Protein AF-A0A969QMM5-F1 (afdb_monomer)

Mean predicted aligned error: 21.2 Å

Secondary structure (DSSP, 8-state):
-HHHHHHHHHHHHHHHHHHHHHHHHHHHHHHHHHHHHHHHHHHHHHHHHHHHHHHHHHHHHHHHHHHHHHHHHHHHHHS--TT-----------------------SSHHHHHHHHHHHHHHHHHS---TTPPP-------------------

Sequence (153 aa):
MEKNAGLEATVSDLKATLDAVQPKDSILLKQINDLKADLEAKDSLIEKLQTEVKQTEQLQAELAEAKQMILKLSEVNAKPLTALAPIHSPTTSKPEPAPKSTLTLESAAAAHKTQHESALRKIFQHPTQPGDPPVMSSEREGQLSEIDIGWMD

Radius of gyration: 42.03 Å; Cα contacts (8 Å, |Δi|>4): 2; chains: 1; bounding box: 98×42×120 Å

pLDDT: mean 72.56, std 23.76, range [30.38, 98.44]

Foldseek 3Di:
DVVVVVVVVVVVVVVVVVVVVVVVVVVVVVVVVVVVVVVVVVVVVVVVVVVVVVVVVVVVVVVVVVVVVVVVVVVVVPPPPPVDDDPDDDDDDDDDDDDDDDDDPPPDVVVVVVVVVVVVVVCVVDVDDPPDDDPDPDPDDDDDDDDDPDDDD

Solvent-accessible surface area (backbone atoms only — not comparable to full-atom values): 9912 Å² total; per-residue (Å²): 115,67,72,58,56,54,50,52,53,51,53,50,52,52,49,53,50,48,67,64,43,54,61,53,54,52,51,50,53,49,51,53,51,54,53,49,51,53,47,54,53,49,51,56,49,49,56,49,51,56,51,52,50,52,52,50,54,50,52,52,51,53,50,52,51,51,52,52,50,52,52,54,53,48,55,62,68,65,55,70,76,85,84,69,81,83,85,80,81,87,87,92,81,87,87,87,84,86,85,87,82,87,75,88,82,85,87,59,74,71,63,57,53,56,53,54,53,54,52,53,54,48,46,75,77,51,76,72,62,95,85,65,77,81,85,73,86,72,90,67,92,75,94,78,76,92,76,85,78,82,89,80,134

Structure (mmCIF, N/CA/C/O backbone):
data_AF-A0A969QMM5-F1
#
_entry.id   AF-A0A969QMM5-F1
#
loop_
_atom_site.group_PDB
_atom_site.id
_atom_site.type_symbol
_atom_site.label_atom_id
_atom_site.label_alt_id
_atom_site.label_comp_id
_atom_site.label_asym_id
_atom_site.label_entity_id
_atom_site.label_seq_id
_atom_site.pdbx_PDB_ins_code
_atom_site.Cartn_x
_atom_site.Cartn_y
_atom_site.Cartn_z
_atom_site.occupancy
_atom_site.B_iso_or_equiv
_atom_site.auth_seq_id
_atom_site.auth_comp_id
_atom_site.auth_asym_id
_atom_site.auth_atom_id
_atom_site.pdbx_PDB_model_num
ATOM 1 N N . MET A 1 1 ? 40.672 3.022 -48.195 1.00 62.34 1 MET A N 1
ATOM 2 C CA . MET A 1 1 ? 39.248 3.409 -48.079 1.00 62.34 1 MET A CA 1
ATOM 3 C C . MET A 1 1 ? 38.457 2.477 -47.155 1.00 62.34 1 MET A C 1
ATOM 5 O O . MET A 1 1 ? 37.575 2.974 -46.475 1.00 62.34 1 MET A O 1
ATOM 9 N N . GLU A 1 2 ? 38.800 1.186 -47.025 1.00 70.00 2 GLU A N 1
ATOM 10 C CA . GLU A 1 2 ? 38.076 0.230 -46.152 1.00 70.00 2 GLU A CA 1
ATOM 11 C C . GLU A 1 2 ? 37.951 0.628 -44.673 1.00 70.00 2 GLU A C 1
ATOM 13 O O . GLU A 1 2 ? 36.878 0.481 -44.098 1.00 70.00 2 GLU A O 1
ATOM 18 N N . LYS A 1 3 ? 39.006 1.175 -44.046 1.00 82.00 3 LYS A N 1
ATOM 19 C CA . LYS A 1 3 ? 38.944 1.586 -42.627 1.00 82.00 3 LYS A CA 1
ATOM 20 C C . LYS A 1 3 ? 37.847 2.618 -42.343 1.00 82.00 3 LYS A C 1
ATOM 22 O O . LYS A 1 3 ? 37.277 2.593 -41.261 1.00 82.00 3 LYS A O 1
ATOM 27 N N . ASN A 1 4 ? 37.553 3.506 -43.295 1.00 85.69 4 ASN A N 1
ATOM 28 C CA . ASN A 1 4 ? 36.530 4.533 -43.108 1.00 85.69 4 ASN A CA 1
ATOM 29 C C . ASN A 1 4 ? 35.115 3.946 -43.212 1.00 85.69 4 ASN A C 1
ATOM 31 O O . ASN A 1 4 ? 34.272 4.239 -42.376 1.00 85.69 4 ASN A O 1
ATOM 35 N N . ALA A 1 5 ? 34.892 3.035 -44.165 1.00 85.94 5 ALA A N 1
ATOM 36 C CA . ALA A 1 5 ? 33.619 2.327 -44.302 1.00 85.94 5 ALA A CA 1
ATOM 37 C C . ALA A 1 5 ? 33.302 1.455 -43.071 1.00 85.94 5 ALA A C 1
ATOM 39 O O . ALA A 1 5 ? 32.161 1.405 -42.621 1.00 85.94 5 ALA A O 1
ATOM 40 N N . GLY A 1 6 ? 34.318 0.809 -42.482 1.00 91.56 6 GLY A N 1
ATOM 41 C CA . GLY A 1 6 ? 34.149 0.052 -41.237 1.00 91.56 6 GLY A CA 1
ATOM 42 C C . GLY A 1 6 ? 33.772 0.937 -40.044 1.00 91.56 6 GLY A C 1
ATOM 43 O O . GLY A 1 6 ? 32.901 0.571 -39.256 1.00 91.56 6 GLY A O 1
ATOM 44 N N . LEU A 1 7 ? 34.374 2.126 -39.930 1.00 92.69 7 LEU A N 1
ATOM 45 C CA . LEU A 1 7 ? 34.020 3.092 -38.884 1.00 92.69 7 LEU A CA 1
ATOM 46 C C . LEU A 1 7 ? 32.595 3.624 -39.062 1.00 92.69 7 LEU A C 1
ATOM 48 O O . LEU A 1 7 ? 31.853 3.685 -38.087 1.00 92.69 7 LEU A O 1
ATOM 52 N N . GLU A 1 8 ? 32.190 3.951 -40.289 1.00 92.62 8 GLU A N 1
ATOM 53 C CA . GLU A 1 8 ? 30.830 4.414 -40.590 1.00 92.62 8 GLU A CA 1
ATOM 54 C C . GLU A 1 8 ? 29.773 3.356 -40.249 1.00 92.62 8 GLU A C 1
ATOM 56 O O . GLU A 1 8 ? 28.772 3.678 -39.606 1.00 92.62 8 GLU A O 1
ATOM 61 N N . ALA A 1 9 ? 30.024 2.086 -40.586 1.00 93.56 9 ALA A N 1
ATOM 62 C CA . ALA A 1 9 ? 29.151 0.979 -40.196 1.00 93.56 9 ALA A CA 1
ATOM 63 C C . ALA A 1 9 ? 29.040 0.854 -38.667 1.00 93.56 9 ALA A C 1
ATOM 65 O O . ALA A 1 9 ? 27.938 0.788 -38.127 1.00 93.56 9 ALA A O 1
ATOM 66 N N . THR A 1 10 ? 30.170 0.931 -37.955 1.00 94.88 10 THR A N 1
ATOM 67 C CA . THR A 1 10 ? 30.187 0.853 -36.484 1.00 94.88 10 THR A CA 1
ATOM 68 C C . THR A 1 10 ? 29.415 2.012 -35.841 1.00 94.88 10 THR A C 1
ATOM 70 O O . THR A 1 10 ? 28.673 1.815 -34.882 1.00 94.88 10 THR A O 1
ATOM 73 N N . VAL A 1 11 ? 29.555 3.233 -36.369 1.00 96.06 11 VAL A N 1
ATOM 74 C CA . VAL A 1 11 ? 28.815 4.410 -35.881 1.00 96.06 11 VAL A CA 1
ATOM 75 C C . VAL A 1 11 ? 27.314 4.255 -36.133 1.00 96.06 11 VAL A C 1
ATOM 77 O O . VAL A 1 11 ? 26.513 4.600 -35.263 1.00 96.06 11 VAL A O 1
ATOM 80 N N . SER A 1 12 ? 26.929 3.712 -37.290 1.00 95.44 12 SER A N 1
ATOM 81 C CA . SER A 1 12 ? 25.528 3.432 -37.611 1.00 95.44 12 SER A CA 1
ATOM 82 C C . SER A 1 12 ? 24.920 2.408 -36.648 1.00 95.44 12 SER A C 1
ATOM 84 O O . SER A 1 12 ? 23.837 2.645 -36.114 1.00 95.44 12 SER A O 1
ATOM 86 N N . ASP A 1 13 ? 25.632 1.317 -36.363 1.00 96.25 13 ASP A N 1
ATOM 87 C CA . ASP A 1 13 ? 25.175 0.274 -35.436 1.00 96.25 13 ASP A CA 1
ATOM 88 C C . ASP A 1 13 ? 25.065 0.785 -33.995 1.00 96.25 13 ASP A C 1
ATOM 90 O O . ASP A 1 13 ? 24.083 0.506 -33.299 1.00 96.25 13 ASP A O 1
ATOM 94 N N . LEU A 1 14 ? 26.034 1.587 -33.543 1.00 96.38 14 LEU A N 1
ATOM 95 C CA . LEU A 1 14 ? 25.984 2.216 -32.221 1.00 96.38 14 LEU A CA 1
ATOM 96 C C . LEU A 1 14 ? 24.794 3.169 -32.099 1.00 96.38 14 LEU A C 1
ATOM 98 O O . LEU A 1 14 ? 24.108 3.161 -31.077 1.00 96.38 14 LEU A O 1
ATOM 102 N N . LYS A 1 15 ? 24.513 3.955 -33.143 1.00 96.75 15 LYS A N 1
ATOM 103 C CA . LYS A 1 15 ? 23.361 4.859 -33.164 1.00 96.75 15 LYS A CA 1
ATOM 104 C C . LYS A 1 15 ? 22.042 4.090 -33.137 1.00 96.75 15 LYS A C 1
ATOM 106 O O . LYS A 1 15 ? 21.184 4.401 -32.321 1.00 96.75 15 LYS A O 1
ATOM 111 N N . ALA A 1 16 ? 21.914 3.043 -33.951 1.00 95.56 16 ALA A N 1
ATOM 112 C CA . ALA A 1 16 ? 20.731 2.187 -33.951 1.00 95.56 16 ALA A CA 1
ATOM 113 C C . ALA A 1 16 ? 20.508 1.515 -32.585 1.00 95.56 16 ALA A C 1
ATOM 115 O O . ALA A 1 16 ? 19.378 1.425 -32.106 1.00 95.56 16 ALA A O 1
ATOM 116 N N . THR A 1 17 ? 21.589 1.086 -31.927 1.00 95.12 17 THR A N 1
ATOM 117 C CA . THR A 1 17 ? 21.522 0.504 -30.581 1.00 95.12 17 THR A CA 1
ATOM 118 C C . THR A 1 17 ? 21.080 1.540 -29.549 1.00 95.12 17 THR A C 1
ATOM 120 O O . THR A 1 17 ? 20.230 1.241 -28.712 1.00 95.12 17 THR A O 1
ATOM 123 N N . LEU A 1 18 ? 21.607 2.765 -29.621 1.00 95.25 18 LEU A N 1
ATOM 124 C CA . LEU A 1 18 ? 21.220 3.857 -28.729 1.00 95.25 18 LEU A CA 1
ATOM 125 C C . LEU A 1 18 ? 19.734 4.211 -28.888 1.00 95.25 18 LEU A C 1
ATOM 127 O O . LEU A 1 18 ? 19.008 4.265 -27.894 1.00 95.25 18 LEU A O 1
ATOM 131 N N . ASP A 1 19 ? 19.274 4.362 -30.130 1.00 95.44 19 ASP A N 1
ATOM 132 C CA . ASP A 1 19 ? 17.877 4.664 -30.457 1.00 95.44 19 ASP A CA 1
ATOM 133 C C . ASP A 1 19 ? 16.930 3.538 -29.992 1.00 95.44 19 ASP A C 1
ATOM 135 O O . ASP A 1 19 ? 15.796 3.795 -29.587 1.00 95.44 19 ASP A O 1
ATOM 139 N N . ALA A 1 20 ? 17.396 2.284 -29.981 1.00 95.25 20 ALA A N 1
ATOM 140 C CA . ALA A 1 20 ? 16.627 1.139 -29.493 1.00 95.25 20 ALA A CA 1
ATOM 141 C C . ALA A 1 20 ? 16.576 1.019 -27.957 1.00 95.25 20 ALA A C 1
ATOM 143 O O . ALA A 1 20 ? 15.659 0.385 -27.422 1.00 95.25 20 ALA A O 1
ATOM 144 N N . VAL A 1 21 ? 17.558 1.574 -27.239 1.00 96.12 21 VAL A N 1
ATOM 145 C CA . VAL A 1 21 ? 17.654 1.492 -25.769 1.00 96.12 21 VAL A CA 1
ATOM 146 C C . VAL A 1 21 ? 16.917 2.644 -25.085 1.00 96.12 21 VAL A C 1
ATOM 148 O O . VAL A 1 21 ? 16.184 2.396 -24.131 1.00 96.12 21 VAL A O 1
ATOM 151 N N . GLN A 1 22 ? 16.994 3.868 -25.615 1.00 96.19 22 GLN A N 1
ATOM 152 C CA . GLN A 1 22 ? 16.307 5.037 -25.044 1.00 96.19 22 GLN A CA 1
ATOM 153 C C . GLN A 1 22 ? 14.814 4.841 -24.698 1.00 96.19 22 GLN A C 1
ATOM 155 O O . GLN A 1 22 ? 14.409 5.211 -23.592 1.00 96.19 22 GLN A O 1
ATOM 160 N N . PRO A 1 23 ? 13.961 4.259 -25.567 1.00 95.88 23 PRO A N 1
ATOM 161 C CA . PRO A 1 23 ? 12.555 4.057 -25.220 1.00 95.88 23 PRO A CA 1
ATOM 162 C C . PRO A 1 23 ? 12.377 3.034 -24.094 1.00 95.88 23 PRO A C 1
ATOM 164 O O . PRO A 1 23 ? 11.462 3.172 -23.284 1.00 95.88 23 PRO A O 1
ATOM 167 N N . LYS A 1 24 ? 13.256 2.025 -24.007 1.00 96.38 24 LYS A N 1
ATOM 168 C CA . LYS A 1 24 ? 13.217 1.029 -22.928 1.00 96.38 24 LYS A CA 1
ATOM 169 C C . LYS A 1 24 ? 13.541 1.680 -21.590 1.00 96.38 24 LYS A C 1
ATOM 171 O O . LYS A 1 24 ? 12.815 1.447 -20.629 1.00 96.38 24 LYS A O 1
ATOM 176 N N . ASP A 1 25 ? 14.549 2.545 -21.552 1.00 96.62 25 ASP A N 1
ATOM 177 C CA . ASP A 1 25 ? 14.913 3.290 -20.344 1.00 96.62 25 ASP A CA 1
ATOM 178 C C . ASP A 1 25 ? 13.769 4.199 -19.882 1.00 96.62 25 ASP A C 1
ATOM 180 O O . ASP A 1 25 ? 13.445 4.240 -18.696 1.00 96.62 25 ASP A O 1
ATOM 184 N N . SER A 1 26 ? 13.087 4.869 -20.816 1.00 96.38 26 SER A N 1
ATOM 185 C CA . SER A 1 26 ? 11.906 5.681 -20.501 1.00 96.38 26 SER A CA 1
ATOM 186 C C . SER A 1 26 ? 10.762 4.850 -19.904 1.00 96.38 26 SER A C 1
ATOM 188 O O . SER A 1 26 ? 10.159 5.260 -18.909 1.00 96.38 26 SER A O 1
ATOM 190 N N . ILE A 1 27 ? 10.483 3.669 -20.467 1.00 97.81 27 ILE A N 1
ATOM 191 C CA . ILE A 1 27 ? 9.455 2.754 -19.950 1.00 97.81 27 ILE A CA 1
ATOM 192 C C . ILE A 1 27 ? 9.826 2.262 -18.551 1.00 97.81 27 ILE A C 1
ATOM 194 O O . ILE A 1 27 ? 8.979 2.278 -17.659 1.00 97.81 27 ILE A O 1
ATOM 198 N N . LEU A 1 28 ? 11.081 1.860 -18.344 1.00 98.06 28 LEU A N 1
ATOM 199 C CA . LEU A 1 28 ? 11.563 1.393 -17.046 1.00 98.06 28 LEU A CA 1
ATOM 200 C C . LEU A 1 28 ? 11.484 2.498 -15.990 1.00 98.06 28 LEU A C 1
ATOM 202 O O . LEU A 1 28 ? 10.993 2.251 -14.894 1.00 98.06 28 LEU A O 1
ATOM 206 N N . LEU A 1 29 ? 11.884 3.728 -16.322 1.00 97.81 29 LEU A N 1
ATOM 207 C CA . LEU A 1 29 ? 11.746 4.878 -15.424 1.00 97.81 29 LEU A CA 1
ATOM 208 C C . LEU A 1 29 ? 10.287 5.135 -15.046 1.00 97.81 29 LEU A C 1
ATOM 210 O O . LEU A 1 29 ? 9.990 5.393 -13.880 1.00 97.81 29 LEU A O 1
ATOM 214 N N . LYS A 1 30 ? 9.368 5.025 -16.009 1.00 98.06 30 LYS A N 1
ATOM 215 C CA . LYS A 1 30 ? 7.937 5.140 -15.728 1.00 98.06 30 LYS A CA 1
ATOM 216 C C . LYS A 1 30 ? 7.469 4.039 -14.774 1.00 98.06 30 LYS A C 1
ATOM 218 O O . LYS A 1 30 ? 6.851 4.351 -13.766 1.00 98.06 30 LYS A O 1
ATOM 223 N N . GLN A 1 31 ? 7.818 2.782 -15.045 1.00 98.44 31 GLN A N 1
ATOM 224 C CA . GLN A 1 31 ? 7.459 1.653 -14.181 1.00 98.44 31 GLN A CA 1
ATOM 225 C C . GLN A 1 31 ? 8.015 1.807 -12.762 1.00 98.44 31 GLN A C 1
ATOM 227 O O . GLN A 1 31 ? 7.318 1.506 -11.801 1.00 98.44 31 GLN A O 1
ATOM 232 N N . ILE A 1 32 ? 9.246 2.303 -12.619 1.00 98.25 32 ILE A N 1
ATOM 233 C CA . ILE A 1 32 ? 9.853 2.587 -11.313 1.00 98.25 32 ILE A CA 1
ATOM 234 C C . ILE A 1 32 ? 9.043 3.648 -10.561 1.00 98.25 32 ILE A C 1
ATOM 236 O O . ILE A 1 32 ? 8.777 3.478 -9.373 1.00 98.25 32 ILE A O 1
ATOM 240 N N . ASN A 1 33 ? 8.631 4.720 -11.239 1.00 98.25 33 ASN A N 1
ATOM 241 C CA . ASN A 1 33 ? 7.835 5.779 -10.621 1.00 98.25 33 ASN A CA 1
ATOM 242 C C . ASN A 1 33 ? 6.435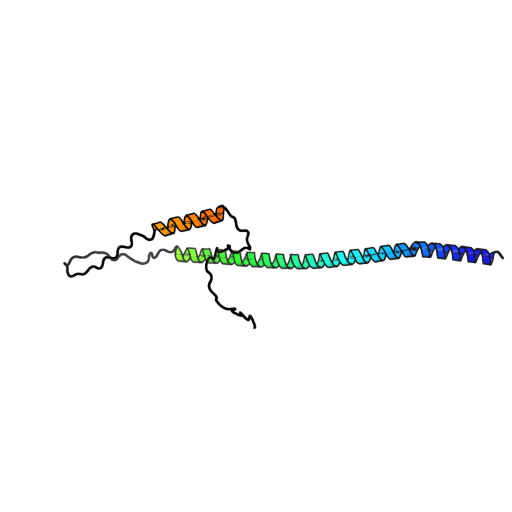 5.295 -10.227 1.00 98.25 33 ASN A C 1
ATOM 244 O O . ASN A 1 33 ? 5.991 5.586 -9.119 1.00 98.25 33 ASN A O 1
ATOM 248 N N . ASP A 1 34 ? 5.777 4.526 -11.095 1.00 98.31 34 ASP A N 1
ATOM 249 C CA . ASP A 1 34 ? 4.458 3.950 -10.825 1.00 98.31 34 ASP A CA 1
ATOM 250 C C . ASP A 1 34 ? 4.527 3.000 -9.612 1.00 98.31 34 ASP A C 1
ATOM 252 O O . ASP A 1 34 ? 3.752 3.129 -8.667 1.00 98.31 34 ASP A O 1
ATOM 256 N N . LEU A 1 35 ? 5.527 2.108 -9.569 1.00 98.38 35 LEU A N 1
ATOM 257 C CA . LEU A 1 35 ? 5.741 1.199 -8.436 1.00 98.38 35 LEU A CA 1
ATOM 258 C C . LEU A 1 35 ? 6.064 1.937 -7.134 1.00 98.38 35 LEU A C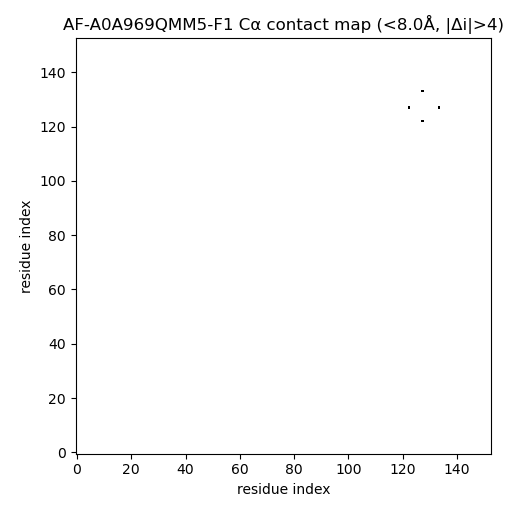 1
ATOM 260 O O . LEU A 1 35 ? 5.646 1.501 -6.063 1.00 98.38 35 LEU A O 1
ATOM 264 N N . LYS A 1 36 ? 6.809 3.043 -7.210 1.00 98.31 36 LYS A N 1
ATOM 265 C CA . LYS A 1 36 ? 7.107 3.874 -6.043 1.00 98.31 36 LYS A CA 1
ATOM 266 C C . LYS A 1 36 ? 5.839 4.527 -5.489 1.00 98.31 36 LYS A C 1
ATOM 268 O O . LYS A 1 36 ? 5.632 4.490 -4.280 1.00 98.31 36 LYS A O 1
ATOM 273 N N . ALA A 1 37 ? 4.984 5.064 -6.358 1.00 98.25 37 ALA A N 1
ATOM 274 C CA . ALA A 1 37 ? 3.705 5.640 -5.953 1.00 98.25 37 ALA A CA 1
ATOM 275 C C . ALA A 1 37 ? 2.785 4.587 -5.309 1.00 98.25 37 ALA A C 1
ATOM 277 O O . ALA A 1 37 ? 2.186 4.839 -4.264 1.00 98.25 37 ALA A O 1
ATOM 278 N N . ASP A 1 38 ? 2.727 3.382 -5.883 1.00 98.25 38 ASP A N 1
ATOM 279 C CA . ASP A 1 38 ? 1.967 2.262 -5.318 1.00 98.25 38 ASP A CA 1
ATOM 280 C C . ASP A 1 38 ? 2.491 1.831 -3.942 1.00 98.25 38 ASP A C 1
ATOM 282 O O . ASP A 1 38 ? 1.706 1.455 -3.066 1.00 98.25 38 ASP A O 1
ATOM 286 N N . LEU A 1 39 ? 3.813 1.862 -3.743 1.00 98.25 39 LEU A N 1
ATOM 287 C CA . LEU A 1 39 ? 4.434 1.535 -2.463 1.00 98.25 39 LEU A CA 1
ATOM 288 C C . LEU A 1 39 ? 4.065 2.573 -1.395 1.00 98.25 39 LEU A C 1
ATOM 290 O O . LEU A 1 39 ? 3.564 2.196 -0.342 1.00 98.25 39 LEU A O 1
ATOM 294 N N . GLU A 1 40 ? 4.206 3.865 -1.702 1.00 98.06 40 GLU A N 1
ATOM 295 C CA . GLU A 1 40 ? 3.835 4.962 -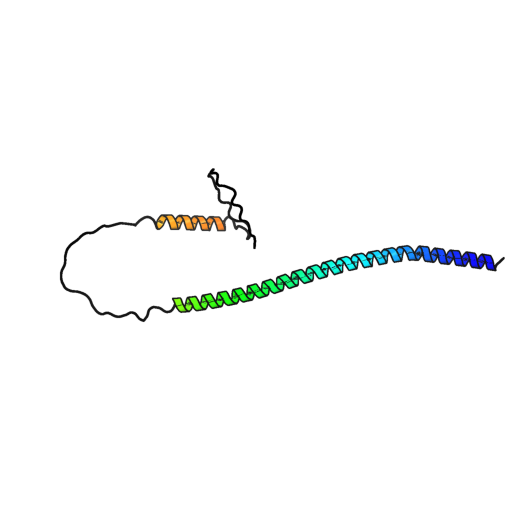0.794 1.00 98.06 40 GLU A CA 1
ATOM 296 C C . GLU A 1 40 ? 2.339 4.920 -0.419 1.00 98.06 40 GLU A C 1
ATOM 298 O O . GLU A 1 40 ? 1.960 5.142 0.738 1.00 98.06 40 GLU A O 1
ATOM 303 N N . ALA A 1 41 ? 1.470 4.572 -1.375 1.00 97.94 41 ALA A N 1
ATOM 304 C CA . ALA A 1 41 ? 0.042 4.391 -1.127 1.00 97.94 41 ALA A CA 1
ATOM 305 C C . ALA A 1 41 ? -0.244 3.200 -0.195 1.00 97.94 41 ALA A C 1
ATOM 307 O O . ALA A 1 41 ? -1.097 3.296 0.693 1.00 97.94 41 ALA A O 1
ATOM 308 N N . LYS A 1 42 ? 0.470 2.081 -0.372 1.00 98.12 42 LYS A N 1
ATOM 309 C CA . LYS A 1 42 ? 0.351 0.906 0.504 1.00 98.12 42 LYS A CA 1
ATOM 310 C C . LYS A 1 42 ? 0.870 1.183 1.907 1.00 98.12 42 LYS A C 1
ATOM 312 O O . LYS A 1 42 ? 0.198 0.791 2.856 1.00 98.12 42 LYS A O 1
ATOM 317 N N . ASP A 1 43 ? 1.986 1.886 2.046 1.00 98.19 43 ASP A N 1
ATOM 318 C CA . ASP A 1 43 ? 2.528 2.270 3.351 1.00 98.19 43 ASP A CA 1
ATOM 319 C C . ASP A 1 43 ? 1.527 3.147 4.115 1.00 98.19 43 ASP A C 1
ATOM 321 O O . ASP A 1 43 ? 1.179 2.850 5.258 1.00 98.19 43 ASP A O 1
ATOM 325 N N . SER A 1 44 ? 0.935 4.134 3.436 1.00 97.56 44 SER A N 1
ATOM 326 C CA . SER A 1 44 ? -0.119 4.981 4.011 1.00 97.56 44 SER A CA 1
ATOM 327 C C . SER A 1 44 ? -1.356 4.181 4.449 1.00 97.56 44 SER A C 1
ATOM 329 O O . SER A 1 44 ? -1.991 4.495 5.456 1.00 97.56 44 SER A O 1
ATOM 331 N N . LEU A 1 45 ? -1.739 3.148 3.690 1.00 98.31 45 LEU A N 1
ATOM 332 C CA . LEU A 1 45 ? -2.851 2.267 4.053 1.00 98.31 45 LEU A CA 1
ATOM 333 C C . LEU A 1 45 ? -2.509 1.401 5.271 1.00 98.31 45 LEU A C 1
ATOM 335 O O . LEU A 1 45 ? -3.350 1.222 6.150 1.00 98.31 45 LEU A O 1
ATOM 339 N N . ILE A 1 46 ? -1.282 0.884 5.337 1.00 98.44 46 ILE A N 1
ATOM 340 C CA . ILE A 1 46 ? -0.803 0.087 6.468 1.00 98.44 46 ILE A CA 1
ATOM 341 C C . ILE A 1 46 ? -0.819 0.923 7.751 1.00 98.44 46 ILE A C 1
ATOM 343 O O . ILE A 1 46 ? -1.316 0.444 8.767 1.00 98.44 46 ILE A O 1
ATOM 347 N N . GLU A 1 47 ? -0.352 2.172 7.715 1.00 98.25 47 GLU A N 1
ATOM 348 C CA . GLU A 1 47 ? -0.384 3.065 8.881 1.00 98.25 47 GLU A CA 1
ATOM 349 C C . GLU A 1 47 ? -1.812 3.330 9.382 1.00 98.25 47 GLU A C 1
ATOM 351 O O . GLU A 1 47 ? -2.078 3.297 10.590 1.00 98.25 47 GLU A O 1
ATOM 356 N N . LYS A 1 48 ? -2.761 3.534 8.458 1.00 98.12 48 LYS A N 1
ATOM 357 C CA . LYS A 1 48 ? -4.183 3.692 8.799 1.00 98.12 48 LYS A CA 1
ATOM 358 C C . LYS A 1 48 ? -4.737 2.443 9.474 1.00 98.12 48 LYS A C 1
ATOM 360 O O . LYS A 1 48 ? -5.298 2.542 10.561 1.00 98.12 48 LYS A O 1
ATOM 365 N N . LEU A 1 49 ? -4.506 1.269 8.887 1.00 98.31 49 LEU A N 1
ATOM 366 C CA . LEU A 1 49 ? -4.966 -0.000 9.453 1.00 98.31 49 LEU A CA 1
ATOM 367 C C . LEU A 1 49 ? -4.344 -0.275 10.827 1.00 98.31 49 LEU A C 1
ATOM 369 O O . LEU A 1 49 ? -5.035 -0.722 11.737 1.00 98.31 49 LEU A O 1
ATOM 373 N N . GLN A 1 50 ? -3.061 0.034 11.025 1.00 98.31 50 GLN A N 1
ATOM 374 C CA . GLN A 1 50 ? -2.421 -0.084 12.339 1.00 98.31 50 GLN A CA 1
ATOM 375 C C . GLN A 1 50 ? -3.066 0.835 13.381 1.00 98.31 50 GLN A C 1
ATOM 377 O O . GLN A 1 50 ? -3.184 0.460 14.549 1.00 98.31 50 GLN A O 1
ATOM 382 N N . THR A 1 51 ? -3.483 2.033 12.973 1.00 97.75 51 THR A N 1
ATOM 383 C CA . THR A 1 51 ? -4.187 2.973 13.851 1.00 97.75 51 THR A CA 1
ATOM 384 C C . THR A 1 51 ? -5.575 2.449 14.219 1.00 97.75 51 THR A C 1
ATOM 386 O O . THR A 1 51 ? -5.923 2.434 15.398 1.00 97.75 51 THR A O 1
ATOM 389 N N . GLU A 1 52 ? -6.337 1.944 13.247 1.00 97.75 52 GLU A N 1
ATOM 390 C CA . GLU A 1 52 ? -7.664 1.352 13.472 1.00 97.75 52 GLU A CA 1
ATOM 391 C C . GLU A 1 52 ? -7.609 0.110 14.374 1.00 97.75 52 GLU A C 1
ATOM 393 O O . GLU A 1 52 ? -8.457 -0.065 15.253 1.00 97.75 52 GLU A O 1
ATOM 398 N N . VAL A 1 53 ? -6.584 -0.736 14.214 1.00 98.31 53 VAL A N 1
ATOM 399 C CA . VAL A 1 53 ? -6.364 -1.899 15.087 1.00 98.31 53 VAL A CA 1
ATOM 400 C C . VAL A 1 53 ? -6.145 -1.450 16.531 1.00 98.31 53 VAL A C 1
ATOM 402 O O . VAL A 1 53 ? -6.838 -1.937 17.421 1.00 98.31 53 VAL A O 1
ATOM 405 N N . LYS A 1 54 ? -5.264 -0.470 16.769 1.00 97.81 54 LYS A N 1
ATOM 406 C CA . LYS A 1 54 ? -5.020 0.067 18.121 1.00 97.81 54 LYS A CA 1
ATOM 407 C C . LYS A 1 54 ? -6.282 0.665 18.744 1.00 97.81 54 LYS A C 1
ATOM 409 O O . LYS A 1 54 ? -6.554 0.436 19.919 1.00 97.81 54 LYS A O 1
ATOM 414 N N . GLN A 1 55 ? -7.068 1.407 17.963 1.00 97.94 55 GLN A N 1
ATOM 415 C CA . GLN A 1 55 ? -8.348 1.955 18.425 1.00 97.94 55 GLN A CA 1
ATOM 416 C C . GLN A 1 55 ? -9.331 0.842 18.806 1.00 97.94 55 GLN A C 1
ATOM 418 O O . GLN A 1 55 ? -9.992 0.921 19.839 1.00 97.94 55 GLN A O 1
ATOM 423 N N . THR A 1 56 ? -9.398 -0.222 18.007 1.00 97.56 56 THR A N 1
ATOM 424 C CA . THR A 1 56 ? -10.266 -1.374 18.281 1.00 97.56 56 THR A CA 1
ATOM 425 C C . THR A 1 56 ? -9.843 -2.110 19.553 1.00 97.56 56 THR A C 1
ATOM 427 O O . THR A 1 56 ? -10.695 -2.456 20.371 1.00 97.56 56 THR A O 1
ATOM 430 N N . GLU A 1 57 ? -8.540 -2.309 19.758 1.00 97.88 57 GLU A N 1
ATOM 431 C CA . GLU A 1 57 ? -7.991 -2.911 20.980 1.00 97.88 57 GLU A CA 1
ATOM 432 C C . GLU A 1 57 ? -8.324 -2.075 22.223 1.00 97.88 57 GLU A C 1
ATOM 434 O O . GLU A 1 57 ? -8.746 -2.624 23.245 1.00 97.88 57 GLU A O 1
ATOM 439 N N . GLN A 1 58 ? -8.207 -0.747 22.129 1.00 97.75 58 GLN A N 1
ATOM 440 C CA . GLN A 1 58 ? -8.582 0.162 23.211 1.00 97.75 58 GLN A CA 1
ATOM 441 C C . GLN A 1 58 ? -10.079 0.063 23.538 1.00 97.75 58 GLN A C 1
ATOM 443 O O . GLN A 1 58 ? -10.443 -0.151 24.695 1.00 97.75 58 GLN A O 1
ATOM 448 N N . LEU A 1 59 ? -10.950 0.139 22.528 1.00 97.94 59 LEU A N 1
ATOM 449 C CA . LEU A 1 59 ? -12.398 0.007 22.716 1.00 97.94 59 LEU A CA 1
ATOM 450 C C . LEU A 1 59 ? -12.776 -1.351 23.320 1.00 97.94 59 LEU A C 1
ATOM 452 O O . LEU A 1 59 ? -13.687 -1.442 24.143 1.00 97.94 59 LEU A O 1
ATOM 456 N N . GLN A 1 60 ? -12.074 -2.421 22.943 1.00 97.62 60 GLN A N 1
ATOM 457 C CA . GLN A 1 60 ? -12.285 -3.744 23.521 1.00 97.62 60 GLN A CA 1
ATOM 458 C C . GLN A 1 60 ? -11.924 -3.780 25.013 1.00 97.62 60 GLN A C 1
ATOM 460 O O . GLN A 1 60 ? -12.650 -4.402 25.797 1.00 97.62 60 GLN A O 1
ATOM 465 N N . ALA A 1 61 ? -10.839 -3.112 25.413 1.00 97.38 61 ALA A N 1
ATOM 466 C CA . ALA A 1 61 ? -10.443 -2.989 26.813 1.00 97.38 61 ALA A CA 1
ATOM 467 C C . ALA A 1 61 ? -11.467 -2.174 27.623 1.00 97.38 61 ALA A C 1
ATOM 469 O O . ALA A 1 61 ? -11.935 -2.648 28.661 1.00 97.38 61 ALA A O 1
ATOM 470 N N . GLU A 1 62 ? -11.889 -1.015 27.113 1.00 97.38 62 GLU A N 1
ATOM 471 C CA . GLU A 1 62 ? -12.912 -0.165 27.740 1.00 97.38 62 GLU A CA 1
ATOM 472 C C . GLU A 1 62 ? -14.245 -0.911 27.903 1.00 97.38 62 GLU A C 1
ATOM 474 O O . GLU A 1 62 ? -14.881 -0.874 28.957 1.00 97.38 62 GLU A O 1
ATOM 479 N N . LEU A 1 63 ? -14.651 -1.678 26.888 1.00 97.50 63 LEU A N 1
ATOM 480 C CA . LEU A 1 63 ? -15.855 -2.504 26.941 1.00 97.50 63 LEU A CA 1
ATOM 481 C C . LEU A 1 63 ? -15.743 -3.617 27.993 1.00 97.50 63 LEU A C 1
ATOM 483 O O . LEU A 1 63 ? -16.724 -3.921 28.680 1.00 97.50 63 LEU A O 1
ATOM 487 N N . ALA A 1 64 ? -14.572 -4.244 28.133 1.00 97.00 64 ALA A N 1
ATOM 488 C CA . ALA A 1 64 ? -14.336 -5.251 29.163 1.00 97.00 64 ALA A CA 1
ATOM 489 C C . ALA A 1 64 ? -14.403 -4.644 30.575 1.00 97.00 64 ALA A C 1
ATOM 491 O O . ALA A 1 64 ? -15.029 -5.232 31.463 1.00 97.00 64 ALA A O 1
ATOM 492 N N . GLU A 1 65 ? -13.827 -3.458 30.771 1.00 97.50 65 GLU A N 1
ATOM 493 C CA . GLU A 1 65 ? -13.898 -2.719 32.033 1.00 97.50 65 GLU A CA 1
ATOM 494 C C . GLU A 1 65 ? -15.340 -2.321 32.374 1.00 97.50 65 GLU A C 1
ATOM 496 O O . GLU A 1 65 ? -15.819 -2.610 33.475 1.00 97.50 65 GLU A O 1
ATOM 501 N N . ALA A 1 66 ? -16.076 -1.754 31.414 1.00 96.50 66 ALA A N 1
ATOM 502 C CA . ALA A 1 66 ? -17.476 -1.384 31.591 1.00 96.50 66 ALA A CA 1
ATOM 503 C C . ALA A 1 66 ? -18.336 -2.595 31.986 1.00 96.50 66 ALA A C 1
ATOM 505 O O . ALA A 1 66 ? -19.144 -2.513 32.915 1.00 96.50 66 ALA A O 1
ATOM 506 N N . LYS A 1 67 ? -18.122 -3.757 31.351 1.00 96.75 67 LYS A N 1
ATOM 507 C CA . LYS A 1 67 ? -18.794 -5.010 31.731 1.00 96.75 67 LYS A CA 1
ATOM 508 C C . LYS A 1 67 ? -18.493 -5.411 33.174 1.00 96.75 67 LYS A C 1
ATOM 510 O O . LYS A 1 67 ? -19.418 -5.761 33.906 1.00 96.75 67 LYS A O 1
ATOM 515 N N . GLN A 1 68 ? -17.231 -5.350 33.603 1.00 96.44 68 GLN A N 1
ATOM 516 C CA . GLN A 1 68 ? -16.873 -5.653 34.992 1.00 96.44 68 GLN A CA 1
ATOM 517 C C . GLN A 1 68 ? -17.506 -4.668 35.980 1.00 96.44 68 GLN A C 1
ATOM 519 O O . GLN A 1 68 ? -17.970 -5.079 37.043 1.00 96.44 68 GLN A O 1
ATOM 524 N N . MET A 1 69 ? -17.550 -3.380 35.640 1.00 95.38 69 MET A N 1
ATOM 525 C CA . MET A 1 69 ? -18.175 -2.357 36.475 1.00 95.38 69 MET A CA 1
ATOM 526 C C . MET A 1 69 ? -19.679 -2.605 36.632 1.00 95.38 69 MET A C 1
ATOM 528 O O . MET A 1 69 ? -20.186 -2.576 37.752 1.00 95.38 69 MET A O 1
ATOM 532 N N . ILE A 1 70 ? -20.380 -2.920 35.539 1.00 95.50 70 ILE A N 1
ATOM 533 C CA . ILE A 1 70 ? -21.810 -3.260 35.562 1.00 95.50 70 ILE A CA 1
ATOM 534 C C . ILE A 1 70 ? -22.064 -4.476 36.459 1.00 95.50 70 ILE A C 1
ATOM 536 O O . ILE A 1 70 ? -22.984 -4.441 37.275 1.00 95.50 70 ILE A O 1
ATOM 540 N N . LEU A 1 71 ? -21.232 -5.521 36.365 1.00 93.88 71 LEU A N 1
ATOM 541 C CA . LEU A 1 71 ? -21.340 -6.693 37.239 1.00 93.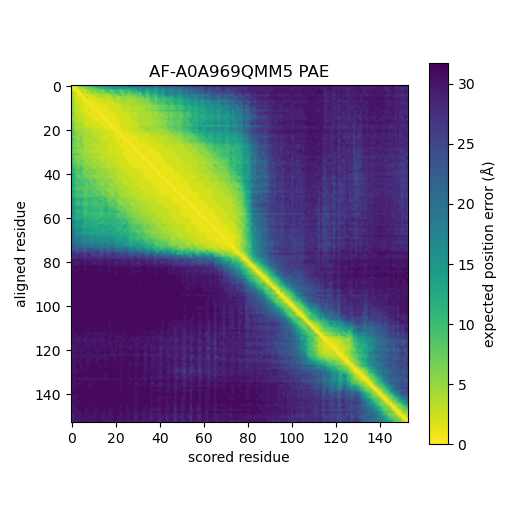88 71 LEU A CA 1
ATOM 542 C C . LEU A 1 71 ? -21.183 -6.305 38.716 1.00 93.88 71 LEU A C 1
ATOM 544 O O . LEU A 1 71 ? -22.066 -6.607 39.518 1.00 93.88 71 LEU A O 1
ATOM 548 N N . LYS A 1 72 ? -20.140 -5.546 39.071 1.00 93.56 72 LYS A N 1
ATOM 549 C CA . LYS A 1 72 ? -19.934 -5.068 40.451 1.00 93.56 72 LYS A CA 1
ATOM 550 C C . LYS A 1 72 ? -21.110 -4.226 40.960 1.00 93.56 72 LYS A C 1
ATOM 552 O O . LYS A 1 72 ? -21.563 -4.423 42.084 1.00 93.56 72 LYS A O 1
ATOM 557 N N . LEU A 1 73 ? -21.635 -3.310 40.145 1.00 92.44 73 LEU A N 1
ATOM 558 C CA . LEU A 1 73 ? -22.803 -2.496 40.507 1.00 92.44 73 LEU A CA 1
ATOM 559 C C . LEU A 1 73 ? -24.062 -3.354 40.688 1.00 92.44 73 LEU A C 1
ATOM 561 O O . LEU A 1 73 ? -24.851 -3.107 41.601 1.00 92.44 73 LEU A O 1
ATOM 565 N N . SER A 1 74 ? -24.239 -4.387 39.860 1.00 88.62 74 SER A N 1
ATOM 566 C CA . SER A 1 74 ? -25.356 -5.322 39.994 1.00 88.62 74 SER A CA 1
ATOM 567 C C . SER A 1 74 ? -25.271 -6.151 41.277 1.00 88.62 74 SER A C 1
ATOM 569 O O . SER A 1 74 ? -26.287 -6.323 41.939 1.00 88.62 74 SER A O 1
ATOM 571 N N . GLU A 1 75 ? -24.077 -6.576 41.702 1.00 88.44 75 GLU A N 1
ATOM 572 C CA . GLU A 1 75 ? -23.870 -7.274 42.979 1.00 88.44 75 GLU A CA 1
ATOM 573 C C . GLU A 1 75 ? -24.165 -6.380 44.191 1.00 88.44 75 GLU A C 1
ATOM 575 O O . GLU A 1 75 ? -24.764 -6.831 45.170 1.00 88.44 75 GLU A O 1
ATOM 580 N N . VAL A 1 76 ? -23.775 -5.101 44.131 1.00 84.31 76 VAL A N 1
ATOM 581 C CA . VAL A 1 76 ? -24.071 -4.121 45.189 1.00 84.31 76 VAL A CA 1
ATOM 582 C C . VAL A 1 76 ? -25.576 -3.874 45.300 1.00 84.31 76 VAL A C 1
ATOM 584 O O . VAL A 1 76 ? -26.102 -3.868 46.410 1.00 84.31 76 VAL A O 1
ATOM 587 N N . ASN A 1 77 ? -26.277 -3.738 44.172 1.00 71.19 77 ASN A N 1
ATOM 588 C CA . ASN A 1 77 ? -27.730 -3.545 44.151 1.00 71.19 77 ASN A CA 1
ATOM 589 C C . ASN A 1 77 ? -28.519 -4.827 44.474 1.00 71.19 77 ASN A C 1
ATOM 591 O O . ASN A 1 77 ? -29.645 -4.744 44.961 1.00 71.19 77 ASN A O 1
ATOM 595 N N . ALA A 1 78 ? -27.954 -6.008 44.205 1.00 66.25 78 ALA A N 1
ATOM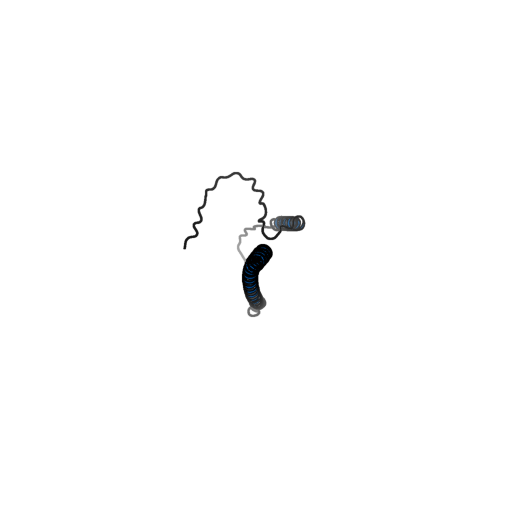 596 C CA . ALA A 1 78 ? -28.587 -7.298 44.471 1.00 66.25 78 ALA A CA 1
ATOM 597 C C . ALA A 1 78 ? -28.444 -7.766 45.924 1.00 66.25 78 ALA A C 1
ATOM 599 O O . ALA A 1 78 ? -29.131 -8.713 46.302 1.00 66.25 78 ALA A O 1
ATOM 600 N N . LYS A 1 79 ? -27.604 -7.127 46.755 1.00 61.88 79 LYS A N 1
ATOM 601 C CA . LYS A 1 79 ? -27.670 -7.309 48.211 1.00 61.88 79 LYS A CA 1
ATOM 602 C C . LYS A 1 79 ? -28.986 -6.700 48.698 1.00 61.88 79 LYS A C 1
ATOM 604 O O . LYS A 1 79 ? -29.094 -5.474 48.747 1.00 61.88 79 LYS A O 1
ATOM 609 N N . PRO A 1 80 ? -29.990 -7.508 49.088 1.00 54.94 80 PRO A N 1
ATOM 610 C CA . PRO A 1 80 ? -31.159 -6.951 49.736 1.00 54.94 80 PRO A CA 1
ATOM 611 C C . PRO A 1 80 ? -30.683 -6.313 51.042 1.00 54.94 80 PRO A C 1
ATOM 613 O O . PRO A 1 80 ? -29.748 -6.808 51.681 1.00 54.94 80 PRO A O 1
ATOM 616 N N . LEU A 1 81 ? -31.352 -5.250 51.478 1.00 52.81 81 LEU A N 1
ATOM 617 C CA . LEU A 1 81 ? -31.347 -4.839 52.878 1.00 52.81 81 LEU A CA 1
ATOM 618 C C . LEU A 1 81 ? -31.930 -5.978 53.747 1.00 52.81 81 LEU A C 1
ATOM 620 O O . LEU A 1 81 ? -33.015 -5.868 54.297 1.00 52.81 81 LEU A O 1
ATOM 624 N N . THR A 1 82 ? -31.217 -7.089 53.915 1.00 46.47 82 THR A N 1
ATOM 625 C CA . THR A 1 82 ? -31.485 -8.119 54.931 1.00 46.47 82 THR A CA 1
ATOM 626 C C . THR A 1 82 ? -30.779 -7.773 56.243 1.00 46.47 82 THR A C 1
ATOM 628 O O . THR A 1 82 ? -30.282 -8.642 56.948 1.00 46.47 82 THR A O 1
ATOM 631 N N . ALA A 1 83 ? -30.720 -6.480 56.571 1.00 44.88 83 ALA A N 1
ATOM 632 C CA . ALA A 1 83 ? -30.240 -5.977 57.857 1.00 44.88 83 ALA A CA 1
ATOM 633 C C . ALA A 1 83 ? -31.205 -4.962 58.498 1.00 44.88 83 ALA A C 1
ATOM 635 O O . ALA A 1 83 ? -30.801 -4.189 59.355 1.00 44.88 83 ALA A O 1
ATOM 636 N N . LEU A 1 84 ? -32.481 -4.962 58.102 1.00 47.88 84 LEU A N 1
ATOM 637 C CA . LEU A 1 84 ? -33.600 -4.316 58.800 1.00 47.88 84 LEU A CA 1
ATOM 638 C C . LEU A 1 84 ? -34.831 -5.185 58.473 1.00 47.88 84 LEU A C 1
ATOM 640 O O . LEU A 1 84 ? -35.161 -5.315 57.305 1.00 47.88 84 LEU A O 1
ATOM 644 N N . ALA A 1 85 ? -35.553 -5.871 59.355 1.00 48.25 85 ALA A N 1
ATOM 645 C CA . ALA A 1 85 ? -35.680 -5.896 60.808 1.00 48.25 85 ALA A CA 1
ATOM 646 C C . ALA A 1 85 ? -36.356 -7.246 61.201 1.00 48.25 85 ALA A C 1
ATOM 648 O O . ALA A 1 85 ? -36.642 -8.059 60.319 1.00 48.25 85 ALA A O 1
ATOM 649 N N . PRO A 1 86 ? -36.699 -7.488 62.481 1.00 40.47 86 PRO A N 1
ATOM 650 C CA . PRO A 1 86 ? -38.125 -7.336 62.789 1.00 40.47 86 PRO A CA 1
ATOM 651 C C . PRO A 1 86 ? -38.368 -6.600 64.112 1.00 40.47 86 PRO A C 1
ATOM 653 O O . PRO A 1 86 ? -38.195 -7.144 65.201 1.00 40.47 86 PRO A O 1
ATOM 656 N N . ILE A 1 87 ? -38.860 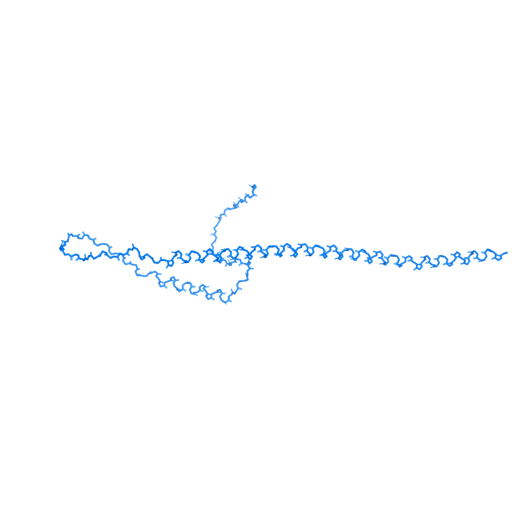-5.364 64.010 1.00 42.56 87 ILE A N 1
ATOM 657 C CA . ILE A 1 87 ? -39.638 -4.739 65.080 1.00 42.56 87 ILE A CA 1
ATOM 658 C C . ILE A 1 87 ? -41.013 -5.425 65.057 1.00 42.56 87 ILE A C 1
ATOM 660 O O . ILE A 1 87 ? -41.893 -5.063 64.279 1.00 42.56 87 ILE A O 1
ATOM 664 N N . HIS A 1 88 ? -41.188 -6.456 65.881 1.00 38.47 88 HIS A N 1
ATOM 665 C CA . HIS A 1 88 ? -42.500 -6.806 66.432 1.00 38.47 88 HIS A CA 1
ATOM 666 C C . HIS A 1 88 ? -42.909 -5.636 67.355 1.00 38.47 88 HIS A C 1
ATOM 668 O O . HIS A 1 88 ? -42.075 -5.157 68.111 1.00 38.47 88 HIS A O 1
ATOM 674 N N . SER A 1 89 ? -44.122 -5.090 67.412 1.00 35.25 89 SER A N 1
ATOM 675 C CA . SER A 1 89 ? -45.470 -5.535 67.033 1.00 35.25 89 SER A CA 1
ATOM 676 C C . SER A 1 89 ? -46.450 -4.343 67.246 1.00 35.25 89 SER A C 1
ATOM 678 O O . SER A 1 89 ? -46.029 -3.317 67.787 1.00 35.25 89 SER A O 1
ATOM 680 N N . PRO A 1 90 ? -47.723 -4.422 66.800 1.00 38.09 90 PRO A N 1
ATOM 681 C CA . PRO A 1 90 ? -48.605 -3.265 66.623 1.00 38.09 90 PRO A CA 1
ATOM 682 C C . PRO A 1 90 ? -49.455 -2.881 67.857 1.00 38.09 90 PRO A C 1
ATOM 684 O O . PRO A 1 90 ? -50.029 -3.725 68.532 1.00 38.09 90 PRO A O 1
ATOM 687 N N . THR A 1 91 ? -49.536 -1.566 68.077 1.00 33.41 91 THR A N 1
ATOM 688 C CA . THR A 1 91 ? -50.676 -0.696 68.451 1.00 33.41 91 THR A CA 1
ATOM 689 C C . THR A 1 91 ? -51.870 -1.249 69.255 1.00 33.41 91 THR A C 1
ATOM 691 O O . THR A 1 91 ? -52.663 -1.992 68.694 1.00 33.41 91 THR A O 1
ATOM 694 N N . THR A 1 92 ? -52.163 -0.661 70.435 1.00 30.38 92 THR A N 1
ATOM 695 C CA . THR A 1 92 ? -53.537 -0.231 70.822 1.00 30.38 92 THR A CA 1
ATOM 696 C C . THR A 1 92 ? -53.547 0.939 71.834 1.00 30.38 92 THR A C 1
ATOM 698 O O . THR A 1 92 ? -53.478 0.717 73.039 1.00 30.38 92 THR A O 1
ATOM 701 N N . SER A 1 93 ? -53.747 2.180 71.372 1.00 33.09 93 SER A N 1
ATOM 702 C CA . SER A 1 93 ? -54.524 3.202 72.110 1.00 33.09 93 SER A CA 1
ATOM 703 C C . SER A 1 93 ? -54.968 4.349 71.183 1.00 33.09 93 SER A C 1
ATOM 705 O O . SER A 1 93 ? -54.182 5.242 70.903 1.00 33.09 93 SER A O 1
ATOM 707 N N . LYS A 1 94 ? -56.210 4.216 70.678 1.00 36.53 94 LYS A N 1
ATOM 708 C CA . LYS A 1 94 ? -57.361 5.165 70.594 1.00 36.53 94 LYS A CA 1
ATOM 709 C C . LYS A 1 94 ? -57.125 6.669 70.193 1.00 36.53 94 LYS A C 1
ATOM 711 O O . LYS A 1 94 ? -56.106 7.225 70.567 1.00 36.53 94 LYS A O 1
ATOM 716 N N . PRO A 1 95 ? -58.055 7.333 69.446 1.00 49.19 95 PRO A N 1
ATOM 717 C CA . PRO A 1 95 ? -57.752 8.201 68.291 1.00 49.19 95 PRO A CA 1
ATOM 718 C C . PRO A 1 95 ? -57.969 9.724 68.488 1.00 49.19 95 PRO A C 1
ATOM 720 O O . PRO A 1 95 ? -58.488 10.138 69.520 1.00 49.19 95 PRO A O 1
ATOM 723 N N . GLU A 1 96 ? -57.716 10.468 67.386 1.00 32.06 96 GLU A N 1
ATOM 724 C CA . GLU A 1 96 ? -58.319 11.765 66.956 1.00 32.06 96 GLU A CA 1
ATOM 725 C C . GLU A 1 96 ? -57.482 13.047 67.244 1.00 32.06 96 GLU A C 1
ATOM 727 O O . GLU A 1 96 ? -56.850 13.079 68.298 1.00 32.06 96 GLU A O 1
ATOM 732 N N . PRO A 1 97 ? -57.430 14.110 66.378 1.00 42.09 97 PRO A N 1
ATOM 733 C CA . PRO A 1 97 ? -58.221 14.443 65.169 1.00 42.09 97 PRO A CA 1
ATOM 734 C C . PRO A 1 97 ? -57.460 14.696 63.834 1.00 42.09 97 PRO A C 1
ATOM 736 O O . PRO A 1 97 ? -56.240 14.768 63.760 1.00 42.09 97 PRO A O 1
ATOM 739 N N . ALA A 1 98 ? -58.294 14.832 62.792 1.00 42.53 98 ALA A N 1
ATOM 740 C CA . ALA A 1 98 ? -58.180 15.281 61.386 1.00 42.53 98 ALA A CA 1
ATOM 741 C C . ALA A 1 98 ? -57.270 16.519 61.074 1.00 42.53 98 ALA A C 1
ATOM 743 O O . ALA A 1 98 ? -56.889 17.205 62.018 1.00 42.53 98 ALA A O 1
ATOM 744 N N . PRO A 1 99 ? -56.988 16.892 59.786 1.00 45.19 99 PRO A N 1
ATOM 745 C CA . PRO A 1 99 ? -57.739 16.550 58.571 1.00 45.19 99 PRO A CA 1
ATOM 746 C C . PRO A 1 99 ? -56.959 16.060 57.337 1.00 45.19 99 PRO A C 1
ATOM 748 O O . PRO A 1 99 ? -55.749 16.184 57.184 1.00 45.19 99 PRO A O 1
ATOM 751 N N . LYS A 1 100 ? -57.762 15.477 56.443 1.00 46.16 100 LYS A N 1
ATOM 752 C CA . LYS A 1 100 ? -57.440 14.923 55.132 1.00 46.16 100 LYS A CA 1
ATOM 753 C C . LYS A 1 100 ? -57.325 16.051 54.101 1.00 46.16 100 LYS A C 1
ATOM 755 O O . LYS A 1 100 ? -58.258 16.839 53.985 1.00 46.16 100 LYS A O 1
ATOM 760 N N . SER A 1 101 ? -56.278 16.018 53.282 1.00 38.81 101 SER A N 1
ATOM 761 C CA . SER A 1 101 ? -56.345 16.511 51.90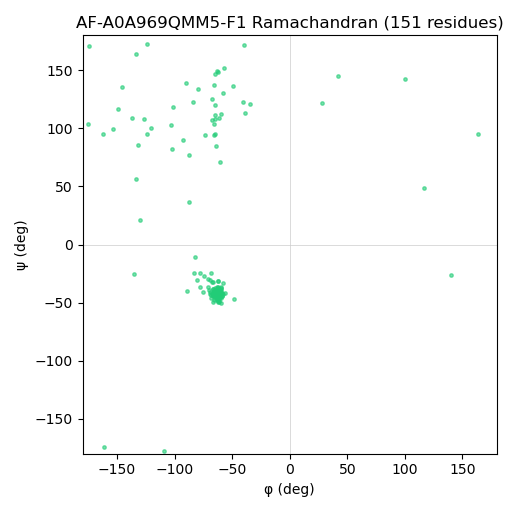3 1.00 38.81 101 SER A CA 1
ATOM 762 C C . SER A 1 101 ? -55.994 15.365 50.970 1.00 38.81 101 SER A C 1
ATOM 764 O O . SER A 1 101 ? -54.841 14.980 50.798 1.00 38.81 101 SER A O 1
ATOM 766 N N . THR A 1 102 ? -57.054 14.785 50.428 1.00 43.44 102 THR A N 1
ATOM 767 C CA . THR A 1 102 ? -57.068 13.836 49.326 1.00 43.44 102 THR A CA 1
ATOM 768 C C . THR A 1 102 ? -56.567 14.546 48.068 1.00 43.44 102 THR A C 1
ATOM 770 O O . THR A 1 102 ? -57.192 15.507 47.631 1.00 43.44 102 THR A O 1
ATOM 773 N N . LEU A 1 103 ? -55.482 14.067 47.460 1.00 41.50 103 LEU A N 1
ATOM 774 C CA . LEU A 1 103 ? -55.203 14.315 46.046 1.00 41.50 103 LEU A CA 1
ATOM 775 C C . LEU A 1 103 ? -55.028 12.969 45.349 1.00 41.50 103 LEU A C 1
ATOM 777 O O . LEU A 1 103 ? -53.976 12.338 45.369 1.00 41.50 103 LEU A O 1
ATOM 781 N N . THR A 1 104 ? -56.141 12.534 44.773 1.00 48.69 104 THR A N 1
ATOM 782 C CA . THR A 1 104 ? -56.232 11.682 43.591 1.00 48.69 104 THR A CA 1
ATOM 783 C C . THR A 1 104 ? -55.204 12.094 42.535 1.00 48.69 104 THR A C 1
ATOM 785 O O . THR A 1 104 ? -55.236 13.222 42.051 1.00 48.69 104 THR A O 1
ATOM 788 N N . LEU A 1 105 ? -54.346 11.154 42.138 1.00 44.16 105 LEU A N 1
ATOM 789 C CA . LEU A 1 105 ? -53.617 11.162 40.864 1.00 44.16 105 LEU A CA 1
ATOM 790 C C . LEU A 1 105 ? -53.732 9.774 40.223 1.00 44.16 105 LEU A C 1
ATOM 792 O O . LEU A 1 105 ? -52.763 9.089 39.912 1.00 44.16 105 LEU A O 1
ATOM 796 N N . GLU A 1 106 ? -54.977 9.356 40.034 1.00 46.38 106 GLU A N 1
ATOM 797 C CA . GLU A 1 106 ? -55.333 8.436 38.965 1.00 46.38 106 GLU A CA 1
ATOM 798 C C . GLU A 1 106 ? -55.523 9.318 37.720 1.00 46.38 106 GLU A C 1
ATOM 800 O O . GLU A 1 106 ? -56.296 10.268 37.785 1.00 46.38 106 GLU A O 1
ATOM 805 N N . SER A 1 107 ? -54.784 9.049 36.635 1.00 47.38 107 SER A N 1
ATOM 806 C CA . SER A 1 107 ? -54.833 9.734 35.315 1.00 47.38 107 SER A CA 1
ATOM 807 C C . SER A 1 107 ? -53.558 10.478 34.871 1.00 47.38 107 SER A C 1
ATOM 809 O O . SER A 1 107 ? -53.614 11.592 34.356 1.00 47.38 107 SER A O 1
ATOM 811 N N . ALA A 1 108 ? -52.399 9.821 34.963 1.00 45.03 108 ALA A N 1
ATOM 812 C CA . ALA A 1 108 ? -51.233 10.162 34.126 1.00 45.03 108 ALA A CA 1
ATOM 813 C C . ALA A 1 108 ? -50.530 8.920 33.538 1.00 45.03 108 ALA A C 1
ATOM 815 O O . ALA A 1 108 ? -49.949 8.980 32.458 1.00 45.03 108 ALA A O 1
ATOM 816 N N . ALA A 1 109 ? -50.649 7.751 34.178 1.00 43.59 109 ALA A N 1
ATOM 817 C CA . ALA A 1 109 ? -49.957 6.532 33.746 1.00 43.59 109 ALA A CA 1
ATOM 818 C C . ALA A 1 109 ? -50.455 5.941 32.406 1.00 43.59 109 ALA A C 1
ATOM 820 O O . ALA A 1 109 ? -49.698 5.258 31.717 1.00 43.59 109 ALA A O 1
ATOM 821 N N . ALA A 1 110 ? -51.703 6.207 32.003 1.00 45.00 110 ALA A N 1
ATOM 822 C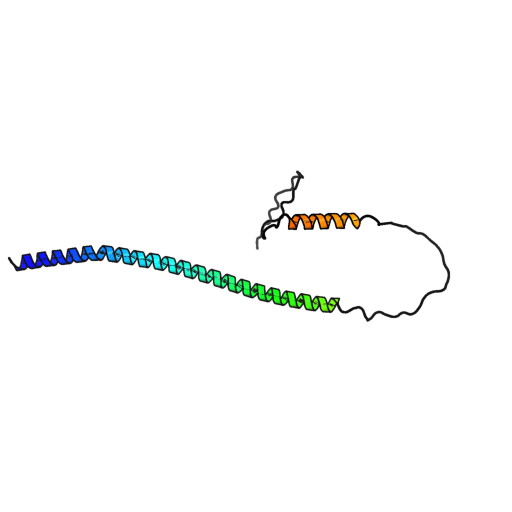 CA . ALA A 1 110 ? -52.274 5.644 30.773 1.00 45.00 110 ALA A CA 1
ATOM 823 C C . ALA A 1 110 ? -51.842 6.392 29.492 1.00 45.00 110 ALA A C 1
ATOM 825 O O . ALA A 1 110 ? -51.700 5.772 28.436 1.00 45.00 110 ALA A O 1
ATOM 826 N N . ALA A 1 111 ? -51.583 7.701 29.578 1.00 48.16 111 ALA A N 1
ATOM 827 C CA . ALA A 1 111 ? -51.175 8.516 28.428 1.00 48.16 111 ALA A CA 1
ATOM 828 C C . ALA A 1 111 ? -49.691 8.315 28.067 1.00 48.16 111 ALA A C 1
ATOM 830 O O . ALA A 1 111 ? -49.335 8.237 26.894 1.00 48.16 111 ALA A O 1
ATOM 831 N N . HIS A 1 112 ? -48.821 8.137 29.066 1.00 49.41 112 HIS A N 1
ATOM 832 C CA . HIS A 1 112 ? -47.391 7.930 28.819 1.00 49.41 112 HIS A CA 1
ATOM 833 C C . HIS A 1 112 ? -47.072 6.560 28.204 1.00 49.41 112 HIS A C 1
ATOM 835 O O . HIS A 1 112 ? -46.124 6.440 27.425 1.00 49.41 112 HIS A O 1
ATOM 841 N N . LYS A 1 113 ? -47.879 5.528 28.493 1.00 54.84 113 LYS A N 1
ATOM 842 C CA . LYS A 1 113 ? -47.662 4.182 27.942 1.00 54.84 113 LYS A CA 1
ATOM 843 C C . LYS A 1 113 ? -47.935 4.123 26.435 1.00 54.84 113 LYS A C 1
ATOM 845 O O . LYS A 1 113 ? -47.149 3.537 25.695 1.00 54.84 113 LYS A O 1
ATOM 850 N N . THR A 1 114 ? -49.005 4.769 25.974 1.00 60.00 114 THR A N 1
ATOM 851 C CA . THR A 1 114 ? -49.389 4.791 24.551 1.00 60.00 114 THR A CA 1
ATOM 852 C C . THR A 1 114 ? -48.434 5.643 23.717 1.00 60.00 114 THR A C 1
ATOM 854 O O . THR A 1 114 ? -48.076 5.262 22.601 1.00 60.00 114 THR A O 1
ATOM 857 N N . GLN A 1 115 ? -47.938 6.749 24.279 1.00 59.53 115 GLN A N 1
ATOM 858 C CA . GLN A 1 115 ? -46.970 7.606 23.603 1.00 59.53 115 GLN A CA 1
ATOM 859 C C . GLN A 1 115 ? -45.619 6.898 23.404 1.00 59.53 115 GLN A C 1
ATOM 861 O O . GLN A 1 115 ? -45.088 6.907 22.293 1.00 59.53 115 GLN A O 1
ATOM 866 N N . HIS A 1 116 ? -45.107 6.208 24.429 1.00 62.84 116 HIS A N 1
ATOM 867 C CA . HIS A 1 116 ? -43.864 5.435 24.325 1.00 62.84 116 HIS A CA 1
ATOM 868 C C . HIS A 1 116 ? -43.974 4.292 23.303 1.00 62.84 116 HIS A C 1
ATOM 870 O O . HIS A 1 116 ? -43.076 4.083 22.489 1.00 62.84 116 HIS A O 1
ATOM 876 N N . GLU A 1 117 ? -45.105 3.585 23.282 1.00 67.38 117 GLU A N 1
ATOM 877 C CA . GLU A 1 117 ? -45.328 2.496 22.327 1.00 67.38 117 GLU A CA 1
ATOM 878 C C . GLU A 1 117 ? -45.415 3.004 20.877 1.00 67.38 117 GLU A C 1
ATOM 880 O O . GLU A 1 117 ? -44.856 2.399 19.958 1.00 67.38 117 GLU A O 1
ATOM 885 N N . SER A 1 118 ? -46.045 4.165 20.665 1.00 65.06 118 SER A N 1
ATOM 886 C CA . SER A 1 118 ? -46.088 4.808 19.348 1.00 65.06 118 SER A CA 1
ATOM 887 C C . SER A 1 118 ? -44.712 5.304 18.877 1.00 65.06 118 SER A C 1
ATOM 889 O O . SER A 1 118 ? -44.418 5.234 17.682 1.00 65.06 118 SER A O 1
ATOM 891 N N . ALA A 1 119 ? -43.840 5.731 19.799 1.00 63.56 119 ALA A N 1
ATOM 892 C CA . ALA A 1 119 ? -42.466 6.125 19.493 1.00 63.56 119 ALA A CA 1
ATOM 893 C C . ALA A 1 119 ? -41.613 4.919 19.066 1.00 63.56 119 ALA A C 1
ATOM 895 O O . ALA A 1 119 ? -40.929 4.982 18.046 1.00 63.56 119 ALA A O 1
ATOM 896 N N . LEU A 1 120 ? -41.730 3.787 19.769 1.00 67.50 120 LEU A N 1
ATOM 897 C CA . LEU A 1 120 ? -41.028 2.554 19.399 1.00 67.50 120 LEU A CA 1
ATOM 898 C C . LEU A 1 120 ? -41.470 2.023 18.028 1.00 67.50 120 LEU A C 1
ATOM 900 O O . LEU A 1 120 ? -40.628 1.632 17.221 1.00 67.50 120 LEU A O 1
ATOM 904 N N . ARG A 1 121 ? -42.773 2.067 17.710 1.00 68.69 121 ARG A N 1
ATOM 905 C CA . ARG A 1 121 ? -43.263 1.662 16.377 1.00 68.69 121 ARG A CA 1
ATOM 906 C C . ARG A 1 121 ? -42.709 2.518 15.239 1.00 68.69 121 ARG A C 1
ATOM 908 O O . ARG A 1 121 ? -42.561 1.991 14.139 1.00 68.69 121 ARG A O 1
ATOM 915 N N . LYS A 1 122 ? -42.422 3.804 15.471 1.00 64.75 122 LYS A N 1
ATOM 916 C CA . LYS A 1 122 ? -41.824 4.684 14.452 1.00 64.75 122 LYS A CA 1
ATOM 917 C C . LYS A 1 122 ? -40.371 4.312 14.155 1.00 64.75 122 LYS A C 1
ATOM 919 O O . LYS A 1 122 ? -40.002 4.277 12.988 1.00 64.75 122 LYS A O 1
ATOM 924 N N . ILE A 1 123 ? -39.593 3.952 15.177 1.00 64.00 123 ILE A N 1
ATOM 925 C CA . ILE A 1 123 ? -38.198 3.501 15.016 1.00 64.00 123 ILE A CA 1
ATOM 926 C C . ILE A 1 123 ? -38.137 2.192 14.213 1.00 64.00 123 ILE A C 1
ATOM 928 O O . ILE A 1 123 ? -37.285 2.032 13.347 1.00 64.00 123 ILE A O 1
ATOM 932 N N . PHE A 1 124 ? -39.078 1.270 14.443 1.00 63.09 124 PHE A N 1
ATOM 933 C CA . PHE A 1 124 ? -39.145 0.017 13.679 1.00 63.09 124 PHE A CA 1
ATOM 934 C C . PHE A 1 124 ? -39.549 0.205 12.210 1.00 63.09 124 PHE A C 1
ATOM 936 O O . PHE A 1 124 ? -39.141 -0.587 11.365 1.00 63.09 124 PHE A O 1
ATOM 943 N N . GLN A 1 125 ? -40.357 1.222 11.898 1.00 64.81 125 GLN A N 1
ATOM 944 C CA . GLN A 1 125 ? -40.790 1.513 10.524 1.00 64.81 125 GLN A CA 1
ATOM 945 C C . GLN A 1 125 ? -39.763 2.338 9.739 1.00 64.81 125 GLN A C 1
ATOM 947 O O . GLN A 1 125 ? -39.718 2.245 8.513 1.00 64.81 125 GLN A O 1
ATOM 952 N N . HIS A 1 126 ? -38.916 3.102 10.433 1.00 58.69 126 HIS A N 1
ATOM 953 C CA . HIS A 1 126 ? -37.823 3.872 9.848 1.00 58.69 126 HIS A CA 1
ATOM 954 C C . HIS A 1 126 ? -36.535 3.620 10.642 1.00 58.69 126 HIS A C 1
ATOM 956 O O . HIS A 1 126 ? -36.232 4.385 11.559 1.00 58.69 126 HIS A O 1
ATOM 962 N N . PRO A 1 127 ? -35.773 2.556 10.327 1.00 59.72 127 PRO A N 1
ATOM 963 C CA . PRO A 1 127 ? -34.478 2.344 10.953 1.00 59.72 127 PRO A CA 1
ATOM 964 C C . PRO A 1 127 ? -33.538 3.475 10.523 1.00 59.72 127 PRO A C 1
ATOM 966 O O . PRO A 1 127 ? -33.055 3.504 9.393 1.00 59.72 127 PRO A O 1
ATOM 969 N N . THR A 1 128 ? -33.302 4.436 11.411 1.00 58.16 128 THR A N 1
ATOM 970 C CA . THR A 1 128 ? -32.277 5.464 11.216 1.00 58.16 128 THR A CA 1
ATOM 971 C C . THR A 1 128 ? -30.908 4.800 11.264 1.00 58.16 128 THR A C 1
ATOM 973 O O . THR A 1 128 ? -30.595 4.088 12.223 1.00 58.16 128 THR A O 1
ATOM 976 N N . GLN A 1 129 ? -30.106 5.004 10.218 1.00 53.06 129 GLN A N 1
ATOM 977 C CA . GLN A 1 129 ? -28.716 4.562 10.201 1.00 53.06 129 GLN A CA 1
ATOM 978 C C . GLN A 1 129 ? -27.916 5.287 11.297 1.00 53.06 129 GLN A C 1
ATOM 980 O O . GLN A 1 129 ? -28.235 6.431 11.631 1.00 53.06 129 GLN A O 1
ATOM 985 N N . PRO A 1 130 ? -26.881 4.647 11.871 1.00 41.78 130 PRO A N 1
ATOM 986 C CA . PRO A 1 130 ? -26.003 5.306 12.829 1.00 41.78 130 PRO A CA 1
ATOM 987 C C . PRO A 1 130 ? -25.336 6.518 12.166 1.00 41.78 130 PRO A C 1
ATOM 989 O O . PRO A 1 130 ? -24.531 6.349 11.255 1.00 41.78 130 PRO A O 1
ATOM 992 N N . GLY A 1 131 ? -25.689 7.728 12.606 1.00 54.69 131 GLY A N 1
ATOM 993 C CA . GLY A 1 131 ? -25.080 8.974 12.127 1.00 54.69 131 GLY A CA 1
ATOM 994 C C . GLY A 1 131 ? -26.052 10.134 11.926 1.00 54.69 131 GLY A C 1
ATOM 995 O O . GLY A 1 131 ? -25.638 11.276 12.088 1.00 54.69 131 GLY A O 1
ATOM 996 N N . ASP A 1 132 ? -27.334 9.867 11.667 1.00 51.69 132 ASP A N 1
ATOM 997 C CA . ASP A 1 132 ? -28.308 10.937 11.432 1.00 51.69 132 ASP A CA 1
ATOM 998 C C . ASP A 1 132 ? -29.171 11.197 12.676 1.00 51.69 132 ASP A C 1
ATOM 1000 O O . ASP A 1 132 ? -29.894 10.298 13.128 1.00 51.69 132 ASP A O 1
ATOM 1004 N N . PRO A 1 133 ? -29.133 12.411 13.262 1.00 52.56 133 PRO A N 1
ATOM 1005 C CA . PRO A 1 133 ? -30.054 12.764 14.329 1.00 52.56 133 PRO A CA 1
ATOM 1006 C C . PRO A 1 133 ? -31.493 12.782 13.786 1.00 52.56 133 PRO A C 1
ATOM 1008 O O . PRO A 1 133 ? -31.720 13.141 12.627 1.00 52.56 133 PRO A O 1
ATOM 1011 N N . PRO A 1 134 ? -32.495 12.411 14.604 1.00 53.50 134 PRO A N 1
ATOM 1012 C CA . PRO A 1 134 ? -33.881 12.428 14.165 1.00 53.50 134 PRO A CA 1
ATOM 1013 C C . PRO A 1 134 ? -34.269 13.840 13.719 1.00 53.50 134 PRO A C 1
ATOM 1015 O O . PRO A 1 134 ? -34.058 14.810 14.449 1.00 53.50 134 PRO A O 1
ATOM 1018 N N . VAL A 1 135 ? -34.869 13.945 12.530 1.00 57.16 135 VAL A N 1
ATOM 1019 C CA . VAL A 1 135 ? -35.456 15.195 12.037 1.00 57.16 135 VAL A CA 1
ATOM 1020 C C . VAL A 1 135 ? -36.629 15.542 12.950 1.00 57.16 135 VAL A C 1
ATOM 1022 O O . VAL A 1 135 ? -37.739 15.028 12.809 1.00 57.16 135 VAL A O 1
ATOM 1025 N N . MET A 1 136 ? -36.361 16.387 13.940 1.00 44.56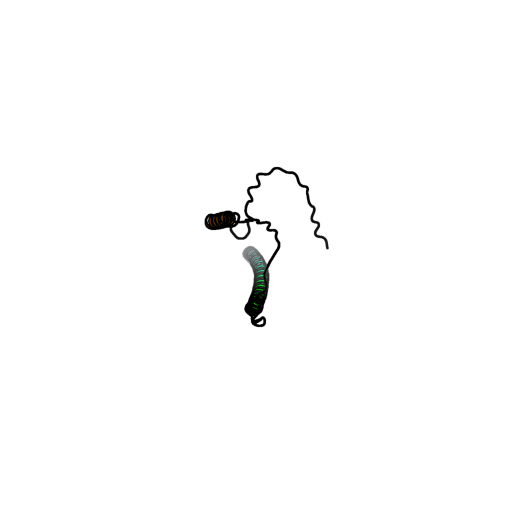 136 MET A N 1
ATOM 1026 C CA . MET A 1 136 ? -37.384 16.998 14.775 1.00 44.56 136 MET A CA 1
ATOM 1027 C C . MET A 1 136 ? -38.204 17.901 13.858 1.00 44.56 136 MET A C 1
ATOM 1029 O O . MET A 1 136 ? -37.695 18.895 13.348 1.00 44.56 136 MET A O 1
ATOM 1033 N N . SER A 1 137 ? -39.463 17.541 13.607 1.00 49.53 137 SER A N 1
ATOM 1034 C CA . SER A 1 137 ? -40.422 18.419 12.938 1.00 49.53 137 SER A CA 1
ATOM 1035 C C . SER A 1 137 ? -40.668 19.638 13.829 1.00 49.53 137 SER A C 1
ATOM 1037 O O . SER A 1 137 ? -41.576 19.651 14.655 1.00 49.53 137 SER A O 1
ATOM 1039 N N . SER A 1 138 ? -39.808 20.646 13.717 1.00 47.16 138 SER A N 1
ATOM 1040 C CA . SER A 1 138 ? -39.950 21.923 14.399 1.00 47.16 138 SER A CA 1
ATOM 1041 C C . SER A 1 138 ? -40.807 22.851 13.544 1.00 47.16 138 SER A C 1
ATOM 1043 O O . SER A 1 138 ? -40.314 23.780 12.908 1.00 47.16 138 SER A O 1
ATOM 1045 N N . GLU A 1 139 ? -42.120 22.619 13.560 1.00 49.12 139 GLU A N 1
ATOM 1046 C CA . GLU A 1 139 ? -43.053 23.743 13.503 1.00 49.12 139 GLU A CA 1
ATOM 1047 C C . GLU A 1 139 ? -42.863 24.526 14.803 1.00 49.12 139 GLU A C 1
ATOM 1049 O O . GLU A 1 139 ? -43.402 24.151 15.845 1.00 49.12 139 GLU A O 1
ATOM 1054 N N . ARG A 1 140 ? -42.014 25.556 14.757 1.00 43.94 140 ARG A N 1
ATOM 1055 C CA . ARG A 1 140 ? -42.082 26.763 15.591 1.00 43.94 140 ARG A CA 1
ATOM 1056 C C . ARG A 1 140 ? -41.007 27.740 15.136 1.00 43.94 140 ARG A C 1
ATOM 1058 O O . ARG A 1 140 ? -39.826 27.588 15.429 1.00 43.94 140 ARG A O 1
ATOM 1065 N N . GLU A 1 141 ? -41.472 28.748 14.412 1.00 47.50 141 GLU A N 1
ATOM 1066 C CA . GLU A 1 141 ? -40.819 30.043 14.278 1.00 47.50 141 GLU A CA 1
ATOM 1067 C C . GLU A 1 141 ? -40.446 30.586 15.668 1.00 47.50 141 GLU A C 1
ATOM 1069 O O . GLU A 1 141 ? -41.245 30.521 16.605 1.00 47.50 141 GLU A O 1
ATOM 1074 N N . GLY A 1 142 ? -39.236 31.129 15.805 1.00 39.94 142 GLY A N 1
ATOM 1075 C CA . GLY A 1 142 ? -38.808 31.803 17.028 1.00 39.94 142 GLY A CA 1
ATOM 1076 C C . GLY A 1 142 ? -37.298 31.984 17.102 1.00 39.94 142 GLY A C 1
ATOM 1077 O O . GLY A 1 142 ? -36.585 31.083 17.526 1.00 39.94 142 GLY A O 1
ATOM 1078 N N . GLN A 1 143 ? -36.838 33.162 16.678 1.00 47.59 143 GLN A N 1
ATOM 1079 C CA . GLN A 1 143 ? -35.489 33.711 16.848 1.00 47.59 143 GLN A CA 1
ATOM 1080 C C . GLN A 1 143 ? -34.835 33.310 18.178 1.00 47.59 143 GLN A C 1
ATOM 1082 O O . GLN A 1 143 ? -35.335 33.724 19.218 1.00 47.59 143 GLN A O 1
ATOM 1087 N N . LEU A 1 144 ? -33.681 32.636 18.149 1.00 45.47 144 LEU A N 1
ATOM 1088 C CA . LEU A 1 144 ? -32.658 32.743 19.193 1.00 45.47 144 LEU A CA 1
ATOM 1089 C C . LEU A 1 144 ? -31.263 32.617 18.558 1.00 45.47 144 LEU A C 1
ATOM 1091 O O . LEU A 1 144 ? -31.034 31.825 17.651 1.00 45.47 144 LEU A O 1
ATOM 1095 N N . SER A 1 145 ? -30.398 33.510 19.022 1.00 49.12 145 SER A N 1
ATOM 1096 C CA . SER A 1 145 ? -29.101 33.979 18.531 1.00 49.12 145 SER A CA 1
ATOM 1097 C C . SER A 1 145 ? -28.011 32.927 18.310 1.00 49.12 145 SER A C 1
ATOM 1099 O O . SER A 1 145 ? -27.931 31.948 19.050 1.00 49.12 145 SER A O 1
ATOM 1101 N N . GLU A 1 146 ? -27.108 33.237 17.368 1.00 51.94 146 GLU A N 1
ATOM 1102 C CA . GLU A 1 146 ? -25.734 32.722 17.292 1.00 51.94 146 GLU A CA 1
ATOM 1103 C C . GLU A 1 146 ? -25.118 32.630 18.693 1.00 51.94 146 GLU A C 1
ATOM 1105 O O . GLU A 1 146 ? -24.894 33.640 19.361 1.00 51.94 146 GLU A O 1
ATOM 1110 N N . ILE A 1 147 ? -24.861 31.406 19.143 1.00 55.69 147 ILE A N 1
ATOM 1111 C CA . ILE A 1 147 ? -23.976 31.133 20.267 1.00 55.69 147 ILE A CA 1
ATOM 1112 C C . ILE A 1 147 ? -22.674 30.623 19.656 1.00 55.69 147 ILE A C 1
ATOM 1114 O O . ILE A 1 147 ? -22.584 29.496 19.173 1.00 55.69 147 ILE A O 1
ATOM 1118 N N . ASP A 1 148 ? -21.701 31.528 19.630 1.00 53.50 148 ASP A N 1
ATOM 1119 C CA . ASP A 1 148 ? -20.288 31.270 19.391 1.00 53.50 148 ASP A CA 1
ATOM 1120 C C . ASP A 1 148 ? -19.758 30.414 20.550 1.00 53.50 148 ASP A C 1
ATOM 1122 O O . ASP A 1 148 ? -19.665 30.875 21.690 1.00 53.50 148 ASP A O 1
ATOM 1126 N N . ILE A 1 149 ? -19.487 29.134 20.285 1.00 53.44 149 ILE A N 1
ATOM 1127 C CA . ILE A 1 149 ? -18.818 28.250 21.243 1.00 53.44 149 ILE A CA 1
ATOM 1128 C C . ILE A 1 149 ? -17.366 28.138 20.795 1.00 53.44 149 ILE A C 1
ATOM 1130 O O . ILE A 1 149 ? -16.976 27.197 20.101 1.00 53.44 149 ILE A O 1
ATOM 1134 N N . GLY A 1 150 ? -16.582 29.142 21.184 1.00 57.84 150 GLY A N 1
ATOM 1135 C CA . GLY A 1 150 ? -15.132 29.135 21.078 1.00 57.84 150 GLY A CA 1
ATOM 1136 C C . GLY A 1 150 ? -14.543 28.000 21.911 1.00 57.84 150 GLY A C 1
ATOM 1137 O O . GLY A 1 150 ? -14.542 28.049 23.139 1.00 57.84 150 GLY A O 1
ATOM 1138 N N . TRP A 1 151 ? -14.027 26.978 21.236 1.00 50.62 151 TRP A N 1
ATOM 1139 C CA . TRP A 1 151 ? -13.139 25.993 21.843 1.00 50.62 151 TRP A CA 1
ATOM 1140 C C . TRP A 1 151 ? -11.697 26.463 21.630 1.00 50.62 151 TRP A C 1
ATOM 1142 O O . TRP A 1 151 ? -11.077 26.168 20.611 1.00 50.62 151 TRP A O 1
ATOM 1152 N N . MET A 1 152 ? -11.199 27.243 22.590 1.00 50.06 152 MET A N 1
ATOM 1153 C CA . MET A 1 152 ? -9.777 27.516 22.816 1.00 50.06 152 MET A CA 1
ATOM 1154 C C . MET A 1 152 ? -9.480 27.183 24.280 1.00 50.06 152 MET A C 1
ATOM 1156 O O . MET A 1 152 ? -10.002 27.848 25.172 1.00 50.06 152 MET A O 1
ATOM 1160 N N . ASP A 1 153 ? -8.762 26.085 24.511 1.00 46.44 153 ASP A N 1
ATOM 1161 C CA . ASP A 1 153 ? -7.374 26.075 25.010 1.00 46.44 153 ASP A CA 1
ATOM 1162 C C . ASP A 1 153 ? -6.786 24.655 24.908 1.00 46.44 153 ASP A C 1
ATOM 1164 O O . ASP A 1 153 ? -7.487 23.685 25.283 1.00 46.44 153 ASP A O 1
#